Protein 4S1P (pdb70)

Structure (mmCIF, N/CA/C/O backbone):
data_4S1P
#
_entry.id   4S1P
#
_cell.length_a   40.591
_cell.length_b   67.023
_cell.length_c   71.544
_cell.angle_alpha   90.000
_cell.angle_beta   90.000
_cell.angle_gamma   90.000
#
_symmetry.space_group_name_H-M   'P 21 21 21'
#
loop_
_entity.id
_entity.type
_entity.pdbx_description
1 polymer 'Uncharacterized protein'
2 non-polymer 'UNKNOWN LIGAND'
3 water water
#
loop_
_atom_site.group_PDB
_atom_site.id
_atom_site.type_symbol
_atom_site.label_atom_id
_atom_site.label_alt_id
_atom_site.label_comp_id
_atom_site.label_asym_id
_atom_site.label_entity_id
_atom_site.label_seq_id
_atom_site.pdbx_PDB_ins_code
_atom_site.Cartn_x
_atom_site.Cartn_y
_atom_site.Cartn_z
_atom_site.occupancy
_atom_site.B_iso_or_equiv
_atom_site.auth_seq_id
_atom_site.auth_comp_id
_atom_site.auth_asym_id
_atom_site.auth_atom_id
_atom_site.pdbx_PDB_model_num
ATOM 1 N N . ASN A 1 2 ? 31.207 78.548 11.502 1.00 45.72 -1 ASN A N 1
ATOM 2 C CA . ASN A 1 2 ? 29.801 79.042 11.368 1.00 34.56 -1 ASN A CA 1
ATOM 3 C C . ASN A 1 2 ? 28.804 77.965 11.836 1.00 29.49 -1 ASN A C 1
ATOM 4 O O . ASN A 1 2 ? 29.018 76.776 11.608 1.00 36.70 -1 ASN A O 1
ATOM 9 N N . ALA A 1 3 ? 27.698 78.383 12.439 1.00 32.10 0 ALA A N 1
ATOM 10 C CA . ALA A 1 3 ? 26.650 77.419 12.794 1.00 31.62 0 ALA A CA 1
ATOM 11 C C . ALA A 1 3 ? 26.007 76.865 11.508 1.00 24.71 0 ALA A C 1
ATOM 12 O O . ALA A 1 3 ? 26.002 77.527 10.468 1.00 25.51 0 ALA A O 1
ATOM 22 N N . ARG A 1 5 ? 23.258 75.829 8.948 1.00 14.32 2 ARG A N 1
ATOM 23 C CA . ARG A 1 5 ? 21.973 76.417 8.562 1.00 14.41 2 ARG A CA 1
ATOM 24 C C . ARG A 1 5 ? 21.296 75.492 7.563 1.00 12.87 2 ARG A C 1
ATOM 25 O O . ARG A 1 5 ? 21.872 75.126 6.537 1.00 13.97 2 ARG A O 1
ATOM 33 N N . ILE A 1 6 ? 20.038 75.203 7.855 1.00 13.94 3 ILE A N 1
ATOM 34 C CA . ILE A 1 6 ? 19.244 74.221 7.087 1.00 11.43 3 ILE A CA 1
ATOM 35 C C . ILE A 1 6 ? 17.934 74.885 6.663 1.00 12.44 3 ILE A C 1
ATOM 36 O O . ILE A 1 6 ? 17.221 75.449 7.493 1.00 12.69 3 ILE A O 1
ATOM 41 N N . LEU A 1 7 ? 17.625 74.838 5.368 1.00 11.55 4 LEU A N 1
ATOM 42 C CA . LEU A 1 7 ? 16.337 75.294 4.828 1.00 11.88 4 LEU A CA 1
ATOM 43 C C . LEU A 1 7 ? 15.514 74.067 4.490 1.00 11.02 4 LEU A C 1
ATOM 44 O O . LEU A 1 7 ? 15.995 73.200 3.774 1.00 12.25 4 LEU A O 1
ATOM 57 N N . LEU A 1 9 ? 11.936 72.558 2.937 1.00 10.48 6 LEU A N 1
ATOM 58 C CA . LEU A 1 9 ? 10.793 72.807 2.103 1.00 11.27 6 LEU A CA 1
ATOM 59 C C . LEU A 1 9 ? 9.850 71.614 2.230 1.00 12.11 6 LEU A C 1
ATOM 60 O O . LEU A 1 9 ? 10.267 70.467 2.006 1.00 12.58 6 LEU A O 1
ATOM 65 N N . GLY A 1 10 ? 8.594 71.845 2.587 1.00 11.41 7 GLY A N 1
ATOM 66 C CA . GLY A 1 10 ? 7.685 70.713 2.808 1.00 12.09 7 GLY A CA 1
ATOM 67 C C . GLY A 1 10 ? 6.285 71.093 3.208 1.00 12.74 7 GLY A C 1
ATOM 68 O O . GLY A 1 10 ? 5.823 72.207 2.923 1.00 12.75 7 GLY A O 1
ATOM 69 N N . ASN A 1 11 ? 5.627 70.162 3.877 1.00 12.28 8 ASN A N 1
ATOM 70 C CA . ASN A 1 11 ? 4.268 70.371 4.345 1.00 14.14 8 ASN A CA 1
ATOM 71 C C . ASN A 1 11 ? 4.127 69.776 5.732 1.00 14.07 8 ASN A C 1
ATOM 72 O O . ASN A 1 11 ? 5.113 69.784 6.487 1.00 13.63 8 ASN A O 1
ATOM 77 N N . SER A 1 12 ? 2.931 69.344 6.154 1.00 13.57 9 SER A N 1
ATOM 78 C CA . SER A 1 12 ? 2.808 68.869 7.528 1.00 15.46 9 SER A CA 1
ATOM 79 C C . SER A 1 12 ? 3.672 67.640 7.839 1.00 15.46 9 SER A C 1
ATOM 80 O O . SER A 1 12 ? 3.979 67.403 9.005 1.00 17.20 9 SER A O 1
ATOM 83 N N . LEU A 1 13 ? 4.136 66.872 6.835 1.00 13.51 10 LEU A N 1
ATOM 84 C CA . LEU A 1 13 ? 5.054 65.770 7.179 1.00 14.07 10 LEU A CA 1
ATOM 85 C C . LEU A 1 13 ? 6.386 66.291 7.717 1.00 13.58 10 LEU A C 1
ATOM 86 O O . LEU A 1 13 ? 7.102 65.589 8.466 1.00 15.18 10 LEU A O 1
ATOM 91 N N . THR A 1 14 ? 6.716 67.523 7.351 1.00 12.77 11 THR A N 1
ATOM 92 C CA . THR A 1 14 ? 7.883 68.198 7.906 1.00 12.83 11 THR A CA 1
ATOM 93 C C . THR A 1 14 ? 7.557 68.902 9.219 1.00 13.55 11 THR A C 1
ATOM 94 O O . THR A 1 14 ? 8.315 68.777 10.167 1.00 15.39 11 THR A O 1
ATOM 98 N N . THR A 1 15 ? 6.445 69.633 9.289 1.00 13.27 12 THR A N 1
ATOM 99 C CA . THR A 1 15 ? 6.211 70.511 10.429 1.00 14.00 12 THR A CA 1
ATOM 100 C C . THR A 1 15 ? 5.569 69.801 11.606 1.00 14.79 12 THR A C 1
ATOM 101 O O . THR A 1 15 ? 5.700 70.301 12.738 1.00 17.20 12 THR A O 1
ATOM 105 N N . ALA A 1 16 ? 4.922 68.661 11.372 1.00 15.39 13 ALA A N 1
ATOM 106 C CA . ALA A 1 16 ? 4.203 67.990 12.472 1.00 17.27 13 ALA A CA 1
ATOM 107 C C . ALA A 1 16 ? 5.124 67.678 13.652 1.00 15.59 13 ALA A C 1
ATOM 108 O O . ALA A 1 16 ? 6.314 67.340 13.493 1.00 15.69 13 ALA A O 1
ATOM 110 N N . ASN A 1 17 ? 4.529 67.767 14.851 1.00 16.25 14 ASN A N 1
ATOM 111 C CA . ASN A 1 17 ? 5.205 67.341 16.073 1.00 17.86 14 ASN A CA 1
ATOM 112 C C . ASN A 1 17 ? 6.517 68.044 16.356 1.00 16.97 14 ASN A C 1
ATOM 113 O O . ASN A 1 17 ? 7.432 67.451 16.938 1.00 19.10 14 ASN A O 1
ATOM 118 N N . HIS A 1 18 ? 6.595 69.315 15.943 1.00 16.76 15 HIS A N 1
ATOM 119 C CA . HIS A 1 18 ? 7.777 70.122 16.130 1.00 18.55 15 HIS A CA 1
ATOM 120 C C . HIS A 1 18 ? 9.044 69.459 15.614 1.00 16.21 15 HIS A C 1
ATOM 121 O O . HIS A 1 18 ? 10.140 69.651 16.132 1.00 16.70 15 HIS A O 1
ATOM 136 N N . PRO A 1 20 ? 10.970 70.096 12.962 1.00 13.29 17 PRO A N 1
ATOM 137 C CA . PRO A 1 20 ? 12.097 70.972 12.621 1.00 13.42 17 PRO A CA 1
ATOM 138 C C . PRO A 1 20 ? 12.873 71.415 13.864 1.00 14.16 17 PRO A C 1
ATOM 139 O O . PRO A 1 20 ? 14.091 71.513 13.809 1.00 14.17 17 PRO A O 1
ATOM 143 N N . ASP A 1 21 ? 12.152 71.698 14.953 1.00 15.67 18 ASP A N 1
ATOM 144 C CA . ASP A 1 21 ? 12.783 72.071 16.227 1.00 16.59 18 ASP A CA 1
ATOM 145 C C . ASP A 1 21 ? 13.654 70.909 16.760 1.00 13.87 18 ASP A C 1
ATOM 146 O O . ASP A 1 21 ? 14.751 71.119 17.282 1.00 15.41 18 ASP A O 1
ATOM 159 N N . LEU A 1 23 ? 15.056 68.558 14.895 1.00 15.12 20 LEU A N 1
ATOM 160 C CA . LEU A 1 23 ? 16.226 68.463 14.055 1.00 15.20 20 LEU A CA 1
ATOM 161 C C . LEU A 1 23 ? 17.255 69.561 14.400 1.00 14.31 20 LEU A C 1
ATOM 162 O O . LEU A 1 23 ? 18.467 69.291 14.442 1.00 17.52 20 LEU A O 1
ATOM 167 N N . ALA A 1 24 ? 16.772 70.770 14.644 1.00 14.52 21 ALA A N 1
ATOM 168 C CA . ALA A 1 24 ? 17.619 71.886 15.005 1.00 15.32 21 ALA A CA 1
ATOM 169 C C . ALA A 1 24 ? 18.416 71.578 16.279 1.00 15.55 21 ALA A C 1
ATOM 170 O O . ALA A 1 24 ? 19.612 71.879 16.385 1.00 16.58 21 ALA A O 1
ATOM 172 N N . GLU A 1 25 ? 17.734 70.992 17.264 1.00 15.50 22 GLU A N 1
ATOM 173 C CA . GLU A 1 25 ? 18.427 70.717 18.526 1.00 17.01 22 GLU A CA 1
ATOM 174 C C . GLU A 1 25 ? 19.394 69.541 18.375 1.00 16.61 22 GLU A C 1
ATOM 175 O O . GLU A 1 25 ? 20.486 69.553 18.959 1.00 21.34 22 GLU A O 1
ATOM 181 N N . LEU A 1 26 ? 19.038 68.528 17.577 1.00 17.85 23 LEU A N 1
ATOM 182 C CA . LEU A 1 26 ? 19.929 67.408 17.298 1.00 17.20 23 LEU A CA 1
ATOM 183 C C . LEU A 1 26 ? 21.241 67.833 16.636 1.00 20.16 23 LEU A C 1
ATOM 184 O O . LEU A 1 26 ? 22.297 67.280 16.934 1.00 23.72 23 LEU A O 1
ATOM 189 N N . LEU A 1 27 ? 21.152 68.807 15.729 1.00 18.92 24 LEU A N 1
ATOM 190 C CA . LEU A 1 27 ? 22.297 69.204 14.933 1.00 18.79 24 LEU A CA 1
ATOM 191 C C . LEU A 1 27 ? 22.952 70.520 15.414 1.00 18.93 24 LEU A C 1
ATOM 192 O O . LEU A 1 27 ? 23.914 70.988 14.796 1.00 23.15 24 LEU A O 1
ATOM 197 N N . THR A 1 28 ? 22.426 71.117 16.472 1.00 18.43 25 THR A N 1
ATOM 198 C CA . THR A 1 28 ? 22.771 72.483 16.886 1.00 18.31 25 THR A CA 1
ATOM 199 C C . THR A 1 28 ? 22.778 73.423 15.681 1.00 18.03 25 THR A C 1
ATOM 200 O O . THR A 1 28 ? 23.719 74.137 15.422 1.00 23.05 25 THR A O 1
ATOM 204 N N . ALA A 1 29 ? 21.688 73.354 14.937 1.00 16.41 26 ALA A N 1
ATOM 205 C CA . ALA A 1 29 ? 21.526 74.081 13.697 1.00 15.81 26 ALA A CA 1
ATOM 206 C C . ALA A 1 29 ? 20.420 75.114 13.726 1.00 16.39 26 ALA A C 1
ATOM 207 O O . ALA A 1 29 ? 19.469 75.023 14.529 1.00 20.19 26 ALA A O 1
ATOM 209 N N . GLU A 1 30 ? 20.574 76.141 12.866 1.00 17.38 27 GLU A N 1
ATOM 210 C CA A GLU A 1 30 ? 19.498 77.073 12.576 0.60 17.59 27 GLU A CA 1
ATOM 211 C CA B GLU A 1 30 ? 19.484 77.064 12.580 0.40 17.47 27 GLU A CA 1
ATOM 212 C C . GLU A 1 30 ? 18.657 76.437 11.471 1.00 15.39 27 GLU A C 1
ATOM 213 O O . GLU A 1 30 ? 19.189 76.090 10.407 1.00 17.46 27 GLU A O 1
ATOM 224 N N . VAL A 1 31 ? 17.368 76.263 11.722 1.00 14.72 28 VAL A N 1
ATOM 225 C CA . VAL A 1 31 ? 16.450 75.623 10.767 1.00 13.77 28 VAL A CA 1
ATOM 226 C C . VAL A 1 31 ? 15.353 76.605 10.377 1.00 15.21 28 VAL A C 1
ATOM 227 O O . VAL A 1 31 ? 14.654 77.154 11.224 1.00 19.76 28 VAL A O 1
ATOM 231 N N . ARG A 1 32 ? 15.254 76.852 9.075 1.00 12.67 29 ARG A N 1
ATOM 232 C CA . ARG A 1 32 ? 14.226 77.678 8.478 1.00 12.43 29 ARG A CA 1
ATOM 233 C C . ARG A 1 32 ? 13.292 76.765 7.699 1.00 11.94 29 ARG A C 1
ATOM 234 O O . ARG A 1 32 ? 13.767 75.884 6.973 1.00 14.06 29 ARG A O 1
ATOM 242 N N . VAL A 1 33 ? 11.986 76.953 7.865 1.00 11.82 30 VAL A N 1
ATOM 243 C CA . VAL A 1 33 ? 10.983 76.081 7.211 1.00 12.56 30 VAL A CA 1
ATOM 244 C C . VAL A 1 33 ? 10.059 76.888 6.307 1.00 12.29 30 VAL A C 1
ATOM 245 O O . VAL A 1 33 ? 9.521 77.917 6.738 1.00 13.07 30 VAL A O 1
ATOM 249 N N . HIS A 1 34 ? 9.947 76.459 5.050 1.00 12.16 31 HIS A N 1
ATOM 250 C CA . HIS A 1 34 ? 8.982 76.976 4.103 1.00 11.12 31 HIS A CA 1
ATOM 251 C C . HIS A 1 34 ? 8.001 75.856 3.849 1.00 12.68 31 HIS A C 1
ATOM 252 O O . HIS A 1 34 ? 8.291 74.929 3.065 1.00 12.21 31 HIS A O 1
ATOM 259 N N . ALA A 1 35 ? 6.862 75.910 4.545 1.00 12.57 32 ALA A N 1
ATOM 260 C CA . ALA A 1 35 ? 5.902 74.827 4.487 1.00 12.95 32 ALA A CA 1
ATOM 261 C C . ALA A 1 35 ? 4.501 75.391 4.561 1.00 14.78 32 ALA A C 1
ATOM 262 O O . ALA A 1 35 ? 4.276 76.511 5.035 1.00 18.76 32 ALA A O 1
ATOM 264 N N . ARG A 1 36 ? 3.567 74.613 4.047 1.00 15.03 33 ARG A N 1
ATOM 265 C CA . ARG A 1 36 ? 2.152 74.884 4.228 1.00 17.51 33 ARG A CA 1
ATOM 266 C C . ARG A 1 36 ? 1.447 73.557 4.123 1.00 16.80 33 ARG A C 1
ATOM 267 O O . ARG A 1 36 ? 1.857 72.692 3.358 1.00 16.21 33 ARG A O 1
ATOM 275 N N . GLY A 1 37 ? 0.348 73.407 4.837 1.00 20.77 34 GLY A N 1
ATOM 276 C CA . GLY A 1 37 ? -0.452 72.194 4.670 1.00 19.80 34 GLY A CA 1
ATOM 277 C C . GLY A 1 37 ? -0.873 72.040 3.222 1.00 19.16 34 GLY A C 1
ATOM 278 O O . GLY A 1 37 ? -1.345 72.976 2.599 1.00 23.72 34 GLY A O 1
ATOM 279 N N . GLY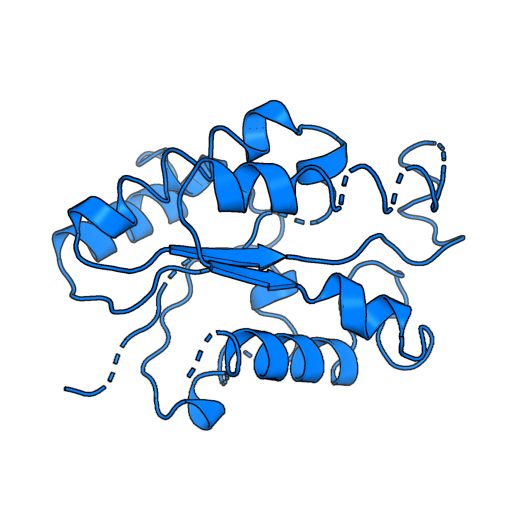 A 1 38 ? -0.642 70.842 2.698 1.00 17.49 35 GLY A N 1
ATOM 280 C CA . GLY A 1 38 ? -1.030 70.483 1.337 1.00 19.92 35 GLY A CA 1
ATOM 281 C C . GLY A 1 38 ? -0.050 70.912 0.271 1.00 19.99 35 GLY A C 1
ATOM 282 O O . GLY A 1 38 ? -0.266 70.626 -0.898 1.00 23.04 35 GLY A O 1
ATOM 283 N N . ALA A 1 39 ? 1.051 71.548 0.650 1.00 17.92 36 ALA A N 1
ATOM 284 C CA . ALA A 1 39 ? 1.991 72.045 -0.359 1.00 17.49 36 ALA A CA 1
ATOM 285 C C . ALA A 1 39 ? 2.700 70.939 -1.130 1.00 17.02 36 ALA A C 1
ATOM 286 O O . ALA A 1 39 ? 3.011 69.876 -0.589 1.00 16.34 36 ALA A O 1
ATOM 288 N N . ARG A 1 40 ? 2.965 71.227 -2.396 1.00 18.17 37 ARG A N 1
ATOM 289 C CA . ARG A 1 40 ? 3.775 70.386 -3.281 1.00 16.38 37 ARG A CA 1
ATOM 290 C C . ARG A 1 40 ? 5.095 71.097 -3.565 1.00 14.17 37 ARG A C 1
ATOM 291 O O . ARG A 1 40 ? 5.168 72.344 -3.551 1.00 14.63 37 ARG A O 1
ATOM 299 N N . LEU A 1 41 ? 6.137 70.314 -3.826 1.00 13.47 38 LEU A N 1
ATOM 300 C CA . LEU A 1 41 ? 7.479 70.900 -4.025 1.00 13.82 38 LEU A CA 1
ATOM 301 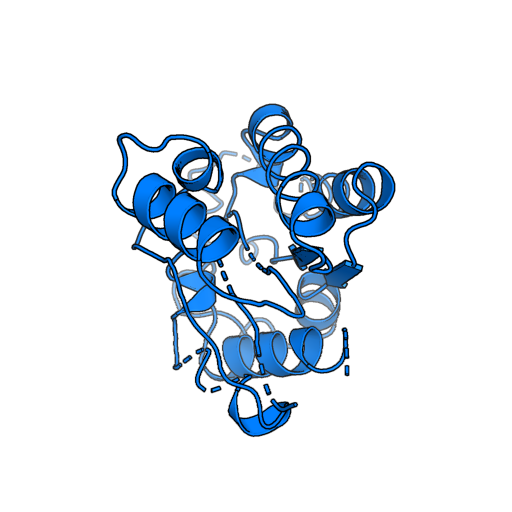C C . LEU A 1 41 ? 7.523 71.892 -5.173 1.00 13.51 38 LEU A C 1
ATOM 302 O O . LEU A 1 41 ? 8.285 72.857 -5.101 1.00 14.53 38 LEU A O 1
ATOM 307 N N . ALA A 1 42 ? 6.710 71.664 -6.223 1.00 13.54 39 ALA A N 1
ATOM 308 C CA . ALA A 1 42 ? 6.742 72.529 -7.392 1.00 14.35 39 ALA A CA 1
ATOM 309 C C . ALA A 1 42 ? 6.457 74.001 -7.029 1.00 13.61 39 ALA A C 1
ATOM 310 O O . ALA A 1 42 ? 6.851 74.904 -7.744 1.00 15.88 39 ALA A O 1
ATOM 312 N N . GLU A 1 43 ? 5.723 74.248 -5.928 1.00 14.71 40 GLU A N 1
ATOM 313 C CA . GLU A 1 43 ? 5.435 75.633 -5.531 1.00 16.02 40 GLU A CA 1
ATOM 314 C C . GLU A 1 43 ? 6.713 76.427 -5.350 1.00 14.52 40 GLU A C 1
ATOM 315 O O . GLU A 1 43 ? 6.779 77.614 -5.633 1.00 15.23 40 GLU A O 1
ATOM 321 N N . HIS A 1 44 ? 7.749 75.764 -4.857 1.00 13.27 41 HIS A N 1
ATOM 322 C CA . HIS A 1 44 ? 8.996 76.453 -4.578 1.00 13.15 41 HIS A CA 1
ATOM 323 C C . HIS A 1 44 ? 9.763 76.934 -5.812 1.00 13.85 41 HIS A C 1
ATOM 324 O O . HIS A 1 44 ? 10.689 77.728 -5.671 1.00 15.90 41 HIS A O 1
ATOM 331 N N . LEU A 1 45 ? 9.365 76.428 -6.976 1.00 13.61 42 LEU A N 1
ATOM 332 C CA . LEU A 1 45 ? 9.960 76.809 -8.240 1.00 16.20 42 LEU A CA 1
ATOM 333 C C . LEU A 1 45 ? 9.197 77.947 -8.899 1.00 16.53 42 LEU A C 1
ATOM 334 O O . LEU A 1 45 ? 9.597 78.432 -9.952 1.00 19.1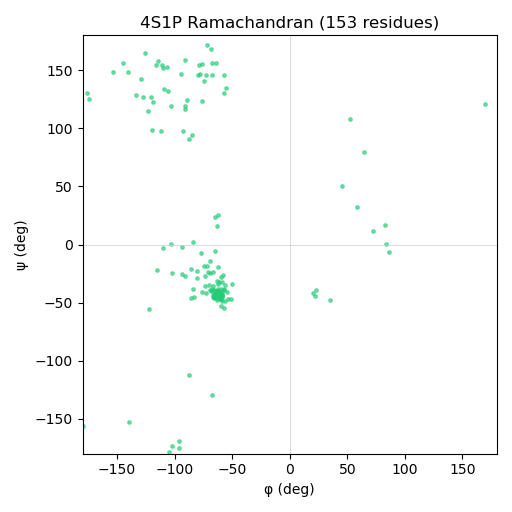6 42 LEU A O 1
ATOM 339 N N . ASN A 1 46 ? 8.109 78.369 -8.264 1.00 15.55 43 ASN A N 1
ATOM 340 C CA . ASN A 1 46 ? 7.201 79.345 -8.849 1.00 16.66 43 ASN A CA 1
ATOM 341 C C . ASN A 1 46 ? 7.129 80.585 -7.958 1.00 14.86 43 ASN A C 1
ATOM 342 O O . ASN A 1 46 ? 6.457 80.550 -6.922 1.00 15.50 43 ASN A O 1
ATOM 347 N N . PRO A 1 47 ? 7.883 81.644 -8.312 1.00 16.41 44 PRO A N 1
ATOM 348 C CA . PRO A 1 47 ? 7.940 82.817 -7.426 1.00 16.61 44 PRO A CA 1
ATOM 349 C C . PRO A 1 47 ? 6.635 83.563 -7.244 1.00 16.71 44 PRO A C 1
ATOM 350 O O . PRO A 1 47 ? 6.589 84.509 -6.457 1.00 17.33 44 PRO A O 1
ATOM 354 N N . LYS A 1 48 ? 5.605 83.166 -7.987 1.00 15.83 45 LYS A N 1
ATOM 355 C CA . LYS A 1 48 ? 4.246 83.735 -7.790 1.00 17.45 45 LYS A CA 1
ATOM 356 C C . LYS A 1 48 ? 3.584 83.175 -6.522 1.00 15.12 45 LYS A C 1
ATOM 357 O O . LYS A 1 48 ? 2.598 83.731 -6.024 1.00 16.78 45 LYS A O 1
ATOM 363 N N . THR A 1 49 ? 4.077 82.042 -6.011 1.00 14.13 46 THR A N 1
ATOM 364 C CA . THR A 1 49 ? 3.546 81.490 -4.789 1.00 13.19 46 THR A CA 1
ATOM 365 C C . THR A 1 49 ? 4.344 82.034 -3.618 1.00 11.62 46 THR A C 1
ATOM 366 O O . THR A 1 49 ? 5.484 82.486 -3.789 1.00 13.17 46 THR A O 1
ATOM 370 N N . ARG A 1 50 ? 3.749 81.994 -2.433 1.00 12.76 47 ARG A N 1
ATOM 371 C CA . ARG A 1 50 ? 4.435 82.455 -1.235 1.00 13.36 47 ARG A CA 1
ATOM 372 C C . ARG A 1 50 ? 5.703 81.588 -0.993 1.00 12.63 47 ARG A C 1
ATOM 373 O O . ARG A 1 50 ? 6.794 82.141 -0.773 1.00 14.12 47 ARG A O 1
ATOM 381 N N . ASN A 1 51 ? 5.573 80.269 -1.106 1.00 13.53 48 ASN A N 1
ATOM 382 C CA . ASN A 1 51 ? 6.734 79.405 -0.921 1.00 14.73 48 ASN A CA 1
ATOM 383 C C . ASN A 1 51 ? 7.802 79.695 -1.960 1.00 13.60 48 ASN A C 1
ATOM 384 O O . ASN A 1 51 ? 9.005 79.678 -1.624 1.00 13.39 48 ASN A O 1
ATOM 389 N N . GLY A 1 52 ? 7.416 79.866 -3.224 1.00 12.13 49 GLY A N 1
ATOM 390 C CA . GLY A 1 52 ? 8.381 80.150 -4.241 1.00 13.40 49 GLY A CA 1
ATOM 391 C C . GLY A 1 52 ? 9.118 81.444 -4.000 1.00 12.96 49 GLY A C 1
ATOM 392 O O . GLY A 1 52 ? 10.318 81.523 -4.215 1.00 13.28 49 GLY A O 1
ATOM 393 N N . ALA A 1 53 ? 8.399 82.490 -3.590 1.00 11.92 50 ALA A N 1
ATOM 394 C CA . ALA A 1 53 ? 9.038 83.746 -3.310 1.00 11.97 50 ALA A CA 1
ATOM 395 C C . ALA A 1 53 ? 9.977 83.610 -2.113 1.00 11.18 50 ALA A C 1
ATOM 396 O O . ALA A 1 53 ? 11.076 84.197 -2.099 1.00 12.74 50 ALA A O 1
ATOM 398 N N . LEU A 1 54 ? 9.515 82.949 -1.052 1.00 11.88 51 LEU A N 1
ATOM 399 C CA . LEU A 1 54 ? 10.344 82.732 0.122 1.00 11.91 51 LEU A CA 1
ATOM 400 C C . LEU A 1 54 ? 11.607 81.968 -0.230 1.00 12.02 51 LEU A C 1
ATOM 401 O O . LEU A 1 54 ? 12.701 82.329 0.207 1.00 12.70 51 LEU A O 1
ATOM 406 N N . THR A 1 55 ? 11.463 80.876 -0.955 1.00 11.51 52 THR A N 1
ATOM 407 C CA . THR A 1 55 ? 12.617 80.053 -1.305 1.00 11.94 52 THR A CA 1
ATOM 408 C C . THR A 1 55 ? 13.566 80.786 -2.245 1.00 13.39 52 THR A C 1
ATOM 409 O O . THR A 1 55 ? 14.786 80.753 -2.024 1.00 12.86 52 THR A O 1
ATOM 413 N N . GLN A 1 56 ? 13.048 81.483 -3.258 1.00 13.16 53 GLN A N 1
ATOM 414 C CA . GLN A 1 56 ? 13.913 82.288 -4.112 1.00 13.84 53 GLN A CA 1
ATOM 415 C C . GLN A 1 56 ? 14.702 83.301 -3.266 1.00 13.44 53 GLN A C 1
ATOM 416 O O . GLN A 1 56 ? 15.919 83.437 -3.438 1.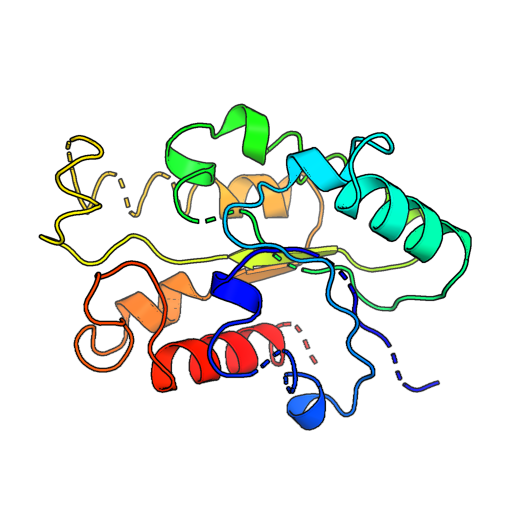00 15.04 53 GLN A O 1
ATOM 422 N N . ALA A 1 57 ? 14.023 84.035 -2.382 1.00 12.43 54 ALA A N 1
ATOM 423 C CA . ALA A 1 57 ? 14.712 85.042 -1.554 1.00 13.29 54 ALA A CA 1
ATOM 424 C C . ALA A 1 57 ? 15.745 84.380 -0.645 1.00 13.39 54 ALA A C 1
ATOM 425 O O . ALA A 1 57 ? 16.858 84.928 -0.480 1.00 14.26 54 ALA A O 1
ATOM 427 N N . ALA A 1 58 ? 15.421 83.178 -0.098 1.00 13.39 55 ALA A N 1
ATOM 428 C CA . ALA A 1 58 ? 16.341 82.608 0.866 1.00 12.42 55 ALA A CA 1
ATOM 429 C C . ALA A 1 58 ? 17.609 82.214 0.154 1.00 12.59 55 ALA A C 1
ATOM 430 O O . ALA A 1 58 ? 18.709 82.336 0.713 1.00 14.13 55 ALA A O 1
ATOM 432 N N . LEU A 1 59 ? 17.486 81.664 -1.061 1.00 13.71 56 LEU A N 1
ATOM 433 C CA . LEU A 1 59 ? 18.679 81.219 -1.788 1.00 14.66 56 LEU A CA 1
ATOM 434 C C . LEU A 1 59 ? 19.478 82.390 -2.329 1.00 14.97 56 LEU A C 1
ATOM 435 O O . LEU A 1 59 ? 20.704 82.256 -2.515 1.00 17.06 56 LEU A O 1
ATOM 440 N N . ALA A 1 60 ? 18.820 83.518 -2.590 1.00 15.67 57 ALA A N 1
ATOM 441 C CA . ALA A 1 60 ? 19.502 84.719 -3.041 1.00 17.21 57 ALA A CA 1
ATOM 442 C C . ALA A 1 60 ? 20.159 85.521 -1.924 1.00 17.18 57 ALA A C 1
ATOM 443 O O . ALA A 1 60 ? 21.168 86.192 -2.164 1.00 20.65 57 ALA A O 1
ATOM 445 N N . ASN A 1 61 ? 19.608 85.449 -0.707 1.00 14.88 58 ASN A N 1
ATOM 446 C CA . ASN A 1 61 ? 19.938 86.380 0.337 1.00 15.62 58 ASN A CA 1
ATOM 447 C C . ASN A 1 61 ? 20.650 85.811 1.561 1.00 16.13 58 ASN A C 1
ATOM 448 O O . ASN A 1 61 ? 21.261 86.545 2.329 1.00 16.79 58 ASN A O 1
ATOM 453 N N . GLU A 1 62 ? 20.512 84.517 1.770 1.00 15.26 59 GLU A N 1
ATOM 454 C CA . GLU A 1 62 ? 21.044 83.872 2.965 1.00 14.64 59 GLU A CA 1
ATOM 455 C C . GLU A 1 62 ? 21.946 82.704 2.575 1.00 13.34 59 GLU A C 1
ATOM 456 O O . GLU A 1 62 ? 21.962 82.254 1.422 1.00 15.43 59 GLU A O 1
ATOM 462 N N . ALA A 1 63 ? 22.726 82.245 3.539 1.00 14.43 60 ALA A N 1
ATOM 463 C CA . ALA A 1 63 ? 23.668 81.159 3.332 1.00 15.15 60 ALA A CA 1
ATOM 464 C C . ALA A 1 63 ? 23.156 79.898 3.974 1.00 13.15 60 ALA A C 1
ATOM 465 O O . ALA A 1 63 ? 22.761 79.914 5.132 1.00 15.81 60 ALA A O 1
ATOM 467 N N . TRP A 1 64 ? 23.201 78.801 3.228 1.00 13.01 61 TRP A N 1
ATOM 468 C CA . TRP A 1 64 ? 22.685 77.502 3.697 1.00 12.44 61 TRP A CA 1
ATOM 469 C C . TRP A 1 64 ? 23.696 76.401 3.523 1.00 12.79 61 TRP A C 1
ATOM 470 O O . TRP A 1 64 ? 24.330 76.286 2.448 1.00 14.26 61 TRP A O 1
ATOM 481 N N . ASP A 1 65 ? 23.728 75.491 4.508 1.00 13.34 62 ASP A N 1
ATOM 482 C CA . ASP A 1 65 ? 24.499 74.249 4.360 1.00 13.42 62 ASP A CA 1
ATOM 483 C C . ASP A 1 65 ? 23.743 73.166 3.626 1.00 12.94 62 ASP A C 1
ATOM 484 O O . ASP A 1 65 ? 24.310 72.400 2.859 1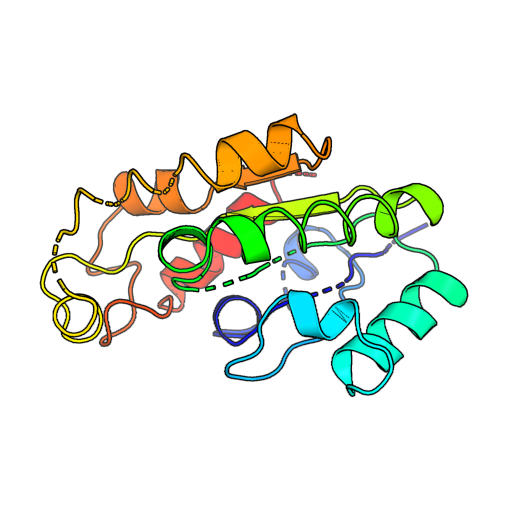.00 13.75 62 ASP A O 1
ATOM 489 N N . PHE A 1 66 ? 22.447 73.082 3.904 1.00 12.37 63 PHE A N 1
ATOM 490 C CA . PHE A 1 66 ? 21.593 72.070 3.335 1.00 12.66 63 PHE A CA 1
ATOM 491 C C . PHE A 1 66 ? 20.247 72.648 2.977 1.00 11.84 63 PHE A C 1
ATOM 492 O O . PHE A 1 66 ? 19.764 73.544 3.652 1.00 12.34 63 PHE A O 1
ATOM 500 N N . VAL A 1 67 ? 19.645 72.091 1.929 1.00 11.48 64 VAL A N 1
ATOM 501 C CA . VAL A 1 67 ? 18.262 72.369 1.570 1.00 11.06 64 VAL A CA 1
ATOM 502 C C . VAL A 1 67 ? 17.533 71.032 1.542 1.00 11.66 64 VAL A C 1
ATOM 503 O O . VAL A 1 67 ? 17.891 70.146 0.764 1.00 13.09 64 VAL A O 1
ATOM 507 N N . VAL A 1 68 ? 16.564 70.870 2.458 1.00 10.94 65 VAL A N 1
ATOM 508 C CA . VAL A 1 68 ? 15.820 69.595 2.582 1.00 11.21 65 VAL A CA 1
ATOM 509 C C . VAL A 1 68 ? 14.514 69.724 1.800 1.00 10.62 65 VAL A C 1
ATOM 510 O O . VAL A 1 68 ? 13.797 70.709 1.959 1.00 11.98 65 VAL A O 1
ATOM 522 N N . GLN A 1 70 ? 10.879 67.969 0.770 1.00 10.87 67 GLN A N 1
ATOM 523 C CA . GLN A 1 70 ? 9.850 66.970 1.067 1.00 11.57 67 GLN A CA 1
ATOM 524 C C . GLN A 1 70 ? 8.617 67.208 0.203 1.00 12.06 67 GLN A C 1
ATOM 525 O O . GLN A 1 70 ? 8.011 68.262 0.278 1.00 13.09 67 GLN A O 1
ATOM 531 N N . GLU A 1 71 ? 8.260 66.186 -0.588 1.00 12.23 68 GLU A N 1
ATOM 532 C CA . GLU A 1 71 ? 7.127 66.254 -1.471 1.00 12.38 68 GLU A CA 1
ATOM 533 C C . GLU A 1 71 ? 5.842 65.831 -0.763 1.00 13.34 68 GLU A C 1
ATOM 534 O O . GLU A 1 71 ? 5.853 65.063 0.199 1.00 12.96 68 GLU A O 1
ATOM 548 N N . SER A 1 73 ? 2.781 63.823 0.183 1.00 13.66 70 SER A N 1
ATOM 549 C CA . SER A 1 73 ? 3.051 62.471 0.659 1.00 15.98 70 SER A CA 1
ATOM 550 C C . SER A 1 73 ? 2.817 61.328 -0.311 1.00 14.83 70 SER A C 1
ATOM 551 O O . SER A 1 73 ? 3.433 60.287 -0.147 1.00 16.49 70 SER A O 1
ATOM 554 N N . HIS A 1 74 ? 1.953 61.503 -1.320 1.00 13.17 71 HIS A N 1
ATOM 555 C CA . HIS A 1 74 ? 1.831 60.474 -2.361 1.00 14.07 71 HIS A CA 1
ATOM 556 C C . HIS A 1 74 ? 2.376 60.904 -3.709 1.00 14.74 71 HIS A C 1
ATOM 557 O O . HIS A 1 74 ? 2.379 60.107 -4.678 1.00 15.72 71 HIS A O 1
ATOM 564 N N . GLY A 1 75 ? 2.823 62.159 -3.778 1.00 12.85 72 GLY A N 1
ATOM 565 C CA . GLY A 1 75 ? 3.309 62.695 -5.058 1.00 12.35 72 GLY A CA 1
ATOM 566 C C . GLY A 1 75 ? 4.333 61.883 -5.802 1.00 13.48 72 GLY A C 1
ATOM 567 O O . GLY A 1 75 ? 4.225 61.693 -7.016 1.00 14.33 72 GLY A O 1
ATOM 568 N N . PRO A 1 76 ? 5.370 61.398 -5.121 1.00 12.99 73 PRO A N 1
ATOM 569 C CA . PRO A 1 76 ? 6.353 60.613 -5.848 1.00 14.27 73 PRO A CA 1
ATOM 570 C C . PRO A 1 76 ? 5.783 59.371 -6.510 1.00 14.66 73 PRO A C 1
ATOM 571 O O . PRO A 1 76 ? 6.334 58.909 -7.517 1.00 16.75 73 PRO A O 1
ATOM 575 N N . ALA A 1 77 ? 4.710 58.833 -5.940 1.00 14.49 74 ALA A N 1
ATOM 576 C CA . ALA A 1 77 ? 4.005 57.690 -6.524 1.00 14.58 74 ALA A CA 1
ATOM 577 C C . ALA A 1 77 ? 3.005 58.065 -7.612 1.00 17.87 74 ALA A C 1
ATOM 578 O O . ALA A 1 77 ? 2.913 57.360 -8.638 1.00 19.95 74 ALA A O 1
ATOM 580 N N . THR A 1 78 ? 2.197 59.098 -7.364 1.00 15.16 75 THR A N 1
ATOM 581 C CA . THR A 1 78 ? 1.089 59.437 -8.266 1.00 16.50 75 THR A CA 1
ATOM 582 C C . THR A 1 78 ? 1.433 60.458 -9.396 1.00 17.49 75 THR A C 1
ATOM 583 O O . THR A 1 78 ? 0.785 60.456 -10.443 1.00 20.03 75 THR A O 1
ATOM 587 N N . SER A 1 79 ? 2.423 61.321 -9.141 1.00 16.07 76 SER A N 1
ATOM 588 C CA A SER A 1 79 ? 2.938 62.280 -10.106 0.70 16.95 76 SER A CA 1
ATOM 589 C CA B SER A 1 79 ? 2.937 62.278 -10.120 0.30 16.91 76 SER A CA 1
ATOM 590 C C . SER A 1 79 ? 4.463 62.200 -10.115 1.00 14.24 76 SER A C 1
ATOM 591 O O . SER A 1 79 ? 5.147 63.159 -9.745 1.00 15.21 76 SER A O 1
ATOM 596 N N . PRO A 1 80 ? 5.012 61.034 -10.508 1.00 15.29 77 PRO A N 1
ATOM 597 C CA . PRO A 1 80 ? 6.445 60.806 -10.412 1.00 14.57 77 PRO A CA 1
ATOM 598 C C . PRO A 1 80 ? 7.269 61.753 -11.252 1.00 14.34 77 PRO A C 1
ATOM 599 O O . PRO A 1 80 ? 8.373 62.110 -10.860 1.00 14.33 77 PRO A O 1
ATOM 603 N N . THR A 1 81 ? 6.734 62.153 -12.422 1.00 15.69 78 THR A N 1
ATOM 604 C CA . THR A 1 81 ? 7.502 63.044 -13.261 1.00 15.49 78 THR A CA 1
ATOM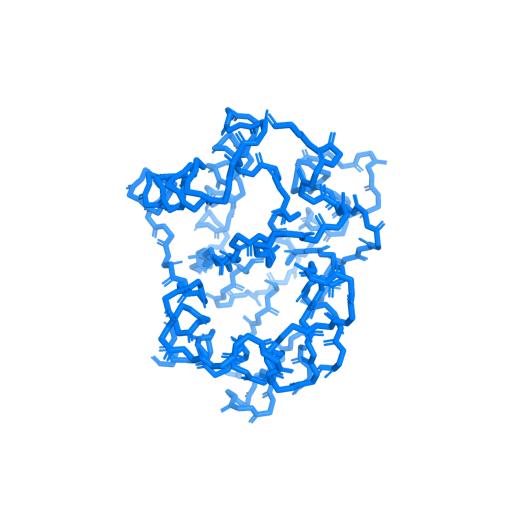 605 C C . THR A 1 81 ? 7.564 64.464 -12.697 1.00 14.11 78 THR A C 1
ATOM 606 O O . THR A 1 81 ? 8.630 65.082 -12.669 1.00 15.36 78 THR A O 1
ATOM 610 N N . ALA A 1 82 ? 6.435 64.940 -12.186 1.00 13.55 79 ALA A N 1
ATOM 611 C CA . ALA A 1 82 ? 6.417 66.217 -11.504 1.00 13.77 79 ALA A CA 1
ATOM 612 C C . ALA A 1 82 ? 7.363 66.232 -10.331 1.00 15.22 79 ALA A C 1
ATOM 613 O O . ALA A 1 82 ? 8.073 67.212 -10.105 1.00 14.08 79 ALA A O 1
ATOM 615 N N . TYR A 1 83 ? 7.359 65.143 -9.583 1.00 14.25 80 TYR A N 1
ATOM 616 C CA . TYR A 1 83 ? 8.289 65.028 -8.455 1.00 12.66 80 TYR A CA 1
ATOM 617 C C . TYR A 1 83 ? 9.735 65.128 -8.900 1.00 12.82 80 TYR A C 1
ATOM 618 O O . TYR A 1 83 ? 10.517 65.941 -8.376 1.00 13.73 80 TYR A O 1
ATOM 627 N N . ALA A 1 84 ? 10.086 64.300 -9.882 1.00 13.10 81 ALA A N 1
ATOM 628 C CA . ALA A 1 84 ? 11.444 64.238 -10.373 1.00 14.94 81 ALA A CA 1
ATOM 629 C C . ALA A 1 84 ? 11.914 65.605 -10.883 1.00 12.84 81 ALA A C 1
ATOM 630 O O . ALA A 1 84 ? 13.054 66.011 -10.617 1.00 15.37 81 ALA A O 1
ATOM 632 N N A ARG A 1 85 ? 11.061 66.309 -11.613 0.50 13.40 82 ARG A N 1
ATOM 633 N N B ARG A 1 85 ? 11.044 66.296 -11.615 0.50 13.38 82 ARG A N 1
ATOM 634 C CA A ARG A 1 85 ? 11.458 67.601 -12.128 0.50 15.86 82 ARG A CA 1
ATOM 635 C CA B ARG A 1 85 ? 11.341 67.621 -12.143 0.50 15.93 82 ARG A CA 1
ATOM 636 C C A ARG A 1 85 ? 11.603 68.639 -11.032 0.50 14.66 82 ARG A C 1
ATOM 637 C C B ARG A 1 85 ? 11.574 68.640 -11.048 0.50 14.69 82 ARG A C 1
ATOM 638 O O A ARG A 1 85 ? 12.501 69.482 -11.101 0.50 15.47 82 ARG A O 1
ATOM 639 O O B ARG A 1 85 ? 12.494 69.461 -11.130 0.50 15.59 82 ARG A O 1
ATOM 654 N N . SER A 1 86 ? 10.749 68.561 -10.010 1.00 13.54 83 SER A N 1
ATOM 655 C CA . SER A 1 86 ? 10.840 69.499 -8.917 1.00 13.58 83 SER A CA 1
ATOM 656 C C . SER A 1 86 ? 12.140 69.303 -8.159 1.00 13.40 83 SER A C 1
ATOM 657 O O . SER A 1 86 ? 12.843 70.261 -7.833 1.00 13.49 83 SER A O 1
ATOM 660 N N . VAL A 1 87 ? 12.452 68.055 -7.832 1.00 12.96 84 VAL A N 1
ATOM 661 C CA . VAL A 1 87 ? 13.719 67.782 -7.112 1.00 13.16 84 VAL A CA 1
ATOM 662 C C . VAL A 1 87 ? 14.920 68.160 -7.941 1.00 14.08 84 VAL A C 1
ATOM 663 O O . VAL A 1 87 ? 15.883 68.707 -7.415 1.00 15.15 84 VAL A O 1
ATOM 667 N N . ALA A 1 88 ? 14.864 67.876 -9.249 1.00 13.68 85 ALA A N 1
ATOM 668 C CA . ALA A 1 88 ? 15.991 68.213 -10.089 1.00 15.94 85 ALA A CA 1
ATOM 669 C C . ALA A 1 88 ? 16.267 69.715 -10.068 1.00 14.26 85 ALA A C 1
ATOM 670 O O . ALA A 1 88 ? 17.406 70.167 -9.903 1.00 16.26 85 ALA A O 1
ATOM 672 N N . SER A 1 89 ? 15.214 70.508 -10.221 1.00 13.68 86 SER A N 1
ATOM 673 C CA A SER A 1 89 ? 15.407 71.936 -10.322 0.60 15.06 86 SER A CA 1
ATOM 674 C CA B SER A 1 89 ? 15.384 71.957 -10.313 0.40 15.12 86 SER A CA 1
ATOM 675 C C . SER A 1 89 ? 15.768 72.560 -8.977 1.00 14.71 86 SER A C 1
ATOM 676 O O . SER A 1 89 ? 16.630 73.443 -8.911 1.00 14.62 86 SER A O 1
ATOM 681 N N . LEU A 1 90 ? 15.116 72.097 -7.905 1.00 13.25 87 LEU A N 1
ATOM 682 C CA . LEU A 1 90 ? 15.471 72.605 -6.587 1.00 14.08 87 LEU A CA 1
ATOM 683 C C . LEU A 1 90 ? 16.865 72.192 -6.168 1.00 12.91 87 LEU A C 1
ATOM 684 O O . LEU A 1 90 ? 17.591 72.971 -5.559 1.00 14.03 87 LEU A O 1
ATOM 689 N N . SER A 1 91 ? 17.260 70.983 -6.552 1.00 13.08 88 SER A N 1
ATOM 690 C CA . SER A 1 91 ? 18.624 70.535 -6.266 1.00 14.22 88 SER A CA 1
ATOM 691 C C . SER A 1 91 ? 19.661 71.396 -6.974 1.00 14.63 88 SER A C 1
ATOM 692 O O . SER A 1 91 ? 20.676 71.731 -6.393 1.00 15.65 88 SER A O 1
ATOM 695 N N . GLU A 1 92 ? 19.440 71.674 -8.257 1.00 15.37 89 GLU A N 1
ATOM 696 C CA A GLU A 1 92 ? 20.343 72.550 -9.005 0.60 17.42 89 GLU A CA 1
ATOM 697 C CA B GLU A 1 92 ? 20.316 72.553 -9.028 0.40 17.31 89 GLU A CA 1
ATOM 698 C C . GLU A 1 92 ? 20.403 73.944 -8.392 1.00 15.35 89 GLU A C 1
ATOM 699 O O . GLU A 1 92 ? 21.488 74.542 -8.272 1.00 17.80 89 GLU A O 1
ATOM 710 N N . ALA A 1 93 ? 19.247 74.470 -7.961 1.00 15.74 90 ALA A N 1
ATOM 711 C CA . ALA A 1 93 ? 19.237 75.789 -7.302 1.00 16.04 90 ALA A CA 1
ATOM 712 C C . ALA A 1 93 ? 20.020 75.762 -5.990 1.00 14.46 90 ALA A C 1
ATOM 713 O O . ALA A 1 93 ? 20.773 76.684 -5.679 1.00 16.33 90 ALA A O 1
ATOM 715 N N . ALA A 1 94 ? 19.855 74.690 -5.221 1.00 15.28 91 ALA A N 1
ATOM 716 C CA . ALA A 1 94 ? 20.571 74.567 -3.947 1.00 15.42 91 ALA A CA 1
ATOM 717 C C . ALA A 1 94 ? 22.089 74.508 -4.202 1.00 16.06 91 ALA A C 1
ATOM 718 O O . ALA A 1 94 ? 22.874 75.221 -3.572 1.00 16.00 91 ALA A O 1
ATOM 720 N N . LYS A 1 95 ? 22.492 73.673 -5.149 1.00 15.21 92 LYS A N 1
ATOM 721 C CA . LYS A 1 95 ? 23.917 73.526 -5.452 1.00 16.78 92 LYS A CA 1
ATOM 722 C C . LYS A 1 95 ? 24.508 74.834 -5.965 1.00 17.28 92 LYS A C 1
ATOM 723 O O . LYS A 1 95 ? 25.640 75.184 -5.600 1.00 19.01 92 LYS A O 1
ATOM 729 N N . ALA A 1 96 ? 23.758 75.554 -6.798 1.00 17.23 93 ALA A N 1
ATOM 730 C CA . ALA A 1 96 ? 24.217 76.828 -7.331 1.00 19.68 93 ALA A CA 1
ATOM 731 C C . ALA A 1 96 ? 24.423 77.848 -6.235 1.00 19.03 93 ALA A C 1
ATOM 732 O O . ALA A 1 96 ? 25.307 78.708 -6.344 1.00 23.74 93 ALA A O 1
ATOM 734 N N . ALA A 1 97 ? 23.623 77.737 -5.169 1.00 18.66 94 ALA A N 1
ATOM 735 C CA . ALA A 1 97 ? 23.797 78.561 -3.967 1.00 19.44 94 ALA A CA 1
ATOM 736 C C . ALA A 1 97 ? 24.834 78.045 -2.964 1.00 18.43 94 ALA A C 1
ATOM 737 O O . ALA A 1 97 ? 25.003 78.645 -1.914 1.00 22.06 94 ALA A O 1
ATOM 739 N N . GLY A 1 98 ? 25.510 76.939 -3.263 1.00 17.72 95 GLY A N 1
ATOM 740 C CA . GLY A 1 98 ? 26.513 76.373 -2.379 1.00 19.16 95 GLY A CA 1
ATOM 741 C C . GLY A 1 98 ? 25.993 75.505 -1.254 1.00 18.30 95 GLY A C 1
ATOM 742 O O . GLY A 1 98 ? 26.760 75.146 -0.353 1.00 21.03 95 GLY A O 1
ATOM 743 N N . ALA A 1 99 ? 24.744 75.057 -1.375 1.00 16.19 96 ALA A N 1
ATOM 744 C CA . ALA A 1 99 ? 24.123 74.207 -0.378 1.00 15.08 96 ALA A CA 1
ATOM 745 C C . ALA A 1 99 ? 24.037 72.776 -0.926 1.00 16.27 96 ALA A C 1
ATOM 746 O O . ALA A 1 99 ? 23.905 72.548 -2.124 1.00 19.26 96 ALA A O 1
ATOM 748 N N . GLN A 1 100 ? 24.029 71.814 -0.022 1.00 14.23 97 GLN A N 1
ATOM 749 C CA . GLN A 1 100 ? 23.827 70.423 -0.372 1.00 15.54 97 GLN A CA 1
ATOM 750 C C . GLN A 1 100 ? 22.325 70.053 -0.308 1.00 15.20 97 GLN A C 1
ATOM 751 O O . GLN A 1 100 ? 21.718 70.175 0.747 1.00 13.87 97 GLN A O 1
ATOM 757 N N . PRO A 1 101 ? 21.734 69.629 -1.427 1.00 13.50 98 PRO A N 1
ATOM 758 C CA . PRO A 1 101 ? 20.335 69.200 -1.379 1.00 12.73 98 PRO A CA 1
ATOM 759 C C . PRO A 1 101 ? 20.186 67.853 -0.677 1.00 12.89 98 PRO A C 1
ATOM 760 O O . PRO A 1 101 ? 21.048 66.978 -0.778 1.00 13.24 98 PRO A O 1
ATOM 764 N N . VAL A 1 102 ? 19.063 67.716 0.034 1.00 12.31 99 VAL A N 1
ATOM 765 C CA . VAL A 1 102 ? 18.735 66.516 0.801 1.00 12.48 99 VAL A CA 1
ATOM 766 C C . VAL A 1 102 ? 17.290 66.150 0.506 1.00 12.48 99 VAL A C 1
ATOM 767 O O . VAL A 1 102 ? 16.420 67.005 0.635 1.00 12.07 99 VAL A O 1
ATOM 771 N N . ILE A 1 103 ? 17.043 64.898 0.130 1.00 12.02 100 ILE A N 1
ATOM 772 C CA . ILE A 1 103 ? 15.697 64.433 -0.044 1.00 11.50 100 ILE A CA 1
ATOM 773 C C . ILE A 1 103 ? 15.196 63.877 1.293 1.00 12.07 100 ILE A C 1
ATOM 774 O O . ILE A 1 103 ? 15.815 62.972 1.861 1.00 12.17 100 ILE A O 1
ATOM 779 N N . TYR A 1 104 ? 14.071 64.400 1.781 1.00 11.86 101 TYR A N 1
ATOM 780 C CA . TYR A 1 104 ? 13.380 63.825 2.949 1.00 12.62 101 TYR A CA 1
ATOM 781 C C . TYR A 1 104 ? 12.500 62.724 2.335 1.00 12.79 101 TYR A C 1
ATOM 782 O O . TYR A 1 104 ? 11.404 62.990 1.814 1.00 13.05 101 TYR A O 1
ATOM 791 N N . GLY A 1 105 ? 13.028 61.499 2.320 1.00 11.92 102 GLY A N 1
ATOM 792 C CA . GLY A 1 105 ? 12.293 60.378 1.743 1.00 12.99 102 GLY A CA 1
ATOM 793 C C . GLY A 1 105 ? 11.220 59.987 2.755 1.00 15.47 102 GLY A C 1
ATOM 794 O O . GLY A 1 105 ? 11.515 59.696 3.903 1.00 21.22 102 GLY A O 1
ATOM 795 N N . THR A 1 106 ? 9.981 59.994 2.349 1.00 11.52 103 THR A N 1
ATOM 796 C CA . THR A 1 106 ? 8.890 59.605 3.212 1.00 12.40 103 THR A CA 1
ATOM 797 C C . THR A 1 106 ? 8.417 58.167 2.878 1.00 13.15 103 THR A C 1
ATOM 798 O O . THR A 1 106 ? 9.016 57.428 2.101 1.00 14.62 103 THR A O 1
ATOM 802 N N . TRP A 1 107 ? 7.331 57.795 3.529 1.00 13.47 104 TRP A N 1
ATOM 803 C CA . TRP A 1 107 ? 6.916 56.414 3.675 1.00 13.36 104 TRP A CA 1
ATOM 804 C C . TRP A 1 107 ? 5.647 56.145 2.858 1.00 15.10 104 TRP A C 1
ATOM 805 O O . TRP A 1 107 ? 4.837 57.051 2.636 1.00 14.86 104 TRP A O 1
ATOM 816 N N . PRO A 1 108 ? 5.436 54.881 2.462 1.00 14.11 105 PRO A N 1
ATOM 817 C CA . PRO A 1 108 ? 4.106 54.527 1.955 1.00 13.30 105 PRO A CA 1
ATOM 818 C C . PRO A 1 108 ? 3.098 54.696 3.091 1.00 14.42 105 PRO A C 1
ATOM 819 O O . PRO A 1 108 ? 3.446 54.632 4.239 1.00 15.21 105 PRO A O 1
ATOM 823 N N . TYR A 1 109 ? 1.851 54.899 2.735 1.00 14.35 106 TYR A N 1
ATOM 824 C CA . TYR A 1 109 ? 0.798 54.965 3.721 1.00 14.11 106 TYR A CA 1
ATOM 825 C C . TYR A 1 109 ? 0.597 53.589 4.373 1.00 13.71 106 TYR A C 1
ATOM 826 O O . TYR A 1 109 ? 0.929 52.559 3.815 1.00 15.30 106 TYR A O 1
ATOM 835 N N . ARG A 1 110 ? 0.052 53.596 5.578 1.00 14.55 107 ARG A N 1
ATOM 836 C CA A ARG A 1 110 ? -0.185 52.352 6.282 0.60 15.46 107 ARG A CA 1
ATOM 837 C CA B ARG A 1 110 ? -0.210 52.354 6.325 0.40 15.31 107 ARG A CA 1
ATOM 838 C C . ARG A 1 110 ? -1.156 51.448 5.528 1.00 14.60 107 ARG A C 1
ATOM 839 O O . ARG A 1 110 ? -2.183 51.891 5.037 1.00 15.34 107 ARG A O 1
ATOM 854 N N . ALA A 1 111 ? -0.790 50.170 5.391 1.00 15.66 108 ALA A N 1
ATOM 855 C CA . ALA A 1 111 ? -1.641 49.244 4.662 1.00 15.85 108 ALA A CA 1
ATOM 856 C C . ALA A 1 111 ? -3.049 49.234 5.270 1.00 14.95 108 ALA A C 1
ATOM 857 O O . ALA A 1 111 ? -3.235 49.197 6.497 1.00 17.01 108 ALA A O 1
ATOM 859 N N . GLY A 1 112 ? -4.028 49.296 4.393 1.00 16.32 109 GLY A N 1
ATOM 860 C CA . GLY A 1 112 ? -5.415 49.281 4.807 1.00 19.35 109 GLY A CA 1
ATOM 861 C C . GLY A 1 112 ? -6.038 50.611 5.163 1.00 17.94 109 GLY A C 1
ATOM 862 O O . GLY A 1 112 ? -7.239 50.660 5.380 1.00 23.38 109 GLY A O 1
ATOM 863 N N . CYS A 1 113 ? -5.267 51.700 5.207 1.00 16.67 110 CYS A N 1
ATOM 864 C CA . CYS A 1 113 ? -5.836 52.972 5.673 1.00 16.25 110 CYS A CA 1
ATOM 865 C C . CYS A 1 113 ? -6.717 53.584 4.587 1.00 15.50 110 CYS A C 1
ATOM 866 O O . CYS A 1 113 ? -6.541 53.320 3.396 1.00 16.59 110 CYS A O 1
ATOM 869 N N . ALA A 1 114 ? -7.669 54.413 5.005 1.00 17.48 111 ALA A N 1
ATOM 870 C CA . ALA A 1 114 ? -8.611 55.020 4.083 1.00 18.00 111 ALA A CA 1
ATOM 871 C C . ALA A 1 114 ? -7.986 55.826 2.969 1.00 16.08 111 ALA A C 1
ATOM 872 O O . ALA A 1 114 ? -8.422 55.759 1.819 1.00 16.89 111 ALA A O 1
ATOM 874 N N . LYS A 1 115 ? -6.908 56.559 3.279 1.00 17.43 112 LYS A N 1
ATOM 875 C CA A LYS A 1 115 ? -6.317 57.400 2.274 0.70 19.80 112 LYS A CA 1
ATOM 876 C CA B LYS A 1 115 ? -6.300 57.396 2.266 0.30 19.44 112 LYS A CA 1
ATOM 877 C C . LYS A 1 115 ? -5.663 56.552 1.183 1.00 18.00 112 LYS A C 1
ATOM 878 O O . LYS A 1 115 ? -5.651 56.925 0.010 1.00 23.89 112 LYS A O 1
ATOM 889 N N . LEU A 1 116 ? -5.167 55.378 1.556 1.00 16.21 113 LEU A N 1
ATOM 890 C CA . LEU A 1 116 ? -4.586 54.500 0.572 1.00 17.59 113 LEU A CA 1
ATOM 891 C C . LEU A 1 116 ? -5.707 53.818 -0.254 1.00 16.08 113 LEU A C 1
ATOM 892 O O . LEU A 1 116 ? -5.595 53.668 -1.481 1.00 19.16 113 LEU A O 1
ATOM 897 N N . VAL A 1 117 ? -6.788 53.408 0.410 1.00 16.19 114 VAL A N 1
ATOM 898 C CA . VAL A 1 117 ? -7.935 52.862 -0.305 1.00 17.74 114 VAL A CA 1
ATOM 899 C C . VAL A 1 117 ? -8.413 53.818 -1.388 1.00 17.87 114 VAL A C 1
ATOM 900 O O . VAL A 1 117 ? -8.677 53.382 -2.543 1.00 20.25 114 VAL A O 1
ATOM 904 N N . LYS A 1 118 ? -8.535 55.100 -1.020 1.00 19.16 115 LYS A N 1
ATOM 905 C CA A LYS A 1 118 ? -9.019 56.125 -1.937 0.60 22.07 115 LYS A CA 1
ATOM 906 C CA B LYS A 1 118 ? -9.007 56.150 -1.935 0.40 21.85 115 LYS A CA 1
ATOM 907 C C . LYS A 1 118 ? -8.123 56.286 -3.170 1.00 19.77 115 LYS A C 1
ATOM 908 O O . LYS A 1 118 ? -8.611 56.607 -4.259 1.00 24.80 115 LYS A O 1
ATOM 919 N N . LEU A 1 119 ? -6.828 56.080 -2.998 1.00 19.18 116 LEU A N 1
ATOM 920 C CA . LEU A 1 119 ? -5.867 56.198 -4.114 1.00 19.69 116 LEU A CA 1
ATOM 921 C C . LEU A 1 119 ? -5.966 55.072 -5.126 1.00 22.29 116 LEU A C 1
ATOM 922 O O . LEU A 1 119 ? -5.440 55.204 -6.241 1.00 22.27 116 LEU A O 1
ATOM 927 N N . GLY A 1 120 ? -6.582 53.944 -4.746 1.00 20.31 117 GLY A N 1
ATOM 928 C CA . GLY A 1 120 ? -6.684 52.821 -5.690 1.00 20.70 117 GLY A CA 1
ATOM 929 C C . GLY A 1 120 ? -5.326 52.250 -6.041 1.00 19.41 117 GLY A C 1
ATOM 930 O O . GLY A 1 120 ? -5.026 51.911 -7.186 1.00 20.32 117 GLY A O 1
ATOM 944 N N . SER A 1 122 ? -2.274 49.554 -4.394 1.00 16.30 119 SER A N 1
ATOM 945 C CA . SER A 1 122 ? -1.924 48.617 -3.328 1.00 13.93 119 SER A CA 1
ATOM 946 C C . SER A 1 122 ? -0.777 49.139 -2.472 1.00 14.14 119 SER A C 1
ATOM 947 O O . SER A 1 122 ? -0.017 50.023 -2.898 1.00 14.60 119 SER A O 1
ATOM 950 N N . HIS A 1 123 ? -0.676 48.619 -1.250 1.00 14.58 120 HIS A N 1
ATOM 951 C CA . HIS A 1 123 ? 0.402 49.000 -0.368 1.00 15.55 120 HIS A CA 1
ATOM 952 C C . HIS A 1 123 ? 1.771 48.649 -0.991 1.00 14.11 120 HIS A C 1
ATOM 953 O O . HIS A 1 123 ? 2.714 49.434 -0.949 1.00 15.22 120 HIS A O 1
ATOM 960 N N . ASP A 1 124 ? 1.874 47.465 -1.588 1.00 15.24 121 ASP A N 1
ATOM 961 C CA A ASP A 1 124 ? 3.130 47.075 -2.265 0.70 15.91 121 ASP A CA 1
ATOM 962 C CA B ASP A 1 124 ? 3.105 47.064 -2.262 0.30 15.74 121 ASP A CA 1
ATOM 963 C C . ASP A 1 124 ? 3.458 48.024 -3.419 1.00 15.05 121 ASP A C 1
ATOM 964 O O . ASP A 1 124 ? 4.614 48.428 -3.595 1.00 16.00 121 ASP A O 1
ATOM 973 N N . ASP A 1 125 ? 2.440 48.395 -4.206 1.00 14.58 122 ASP A N 1
ATOM 974 C CA . ASP A 1 125 ? 2.670 49.264 -5.373 1.00 15.70 122 ASP A CA 1
ATOM 975 C C . ASP A 1 125 ? 3.150 50.631 -4.888 1.00 14.37 122 ASP A C 1
ATOM 976 O O . ASP A 1 125 ? 4.141 51.175 -5.389 1.00 14.75 122 ASP A O 1
ATOM 989 N N . SER A 1 127 ? 4.632 51.333 -2.045 1.00 12.68 124 SER A N 1
ATOM 990 C CA . SER A 1 127 ? 5.944 51.107 -1.428 1.00 13.75 124 SER A CA 1
ATOM 991 C C . SER A 1 127 ? 7.045 51.156 -2.489 1.00 12.82 124 SER A C 1
ATOM 992 O O . SER A 1 127 ? 8.072 51.813 -2.308 1.00 14.09 124 SER A O 1
ATOM 995 N N . LEU A 1 128 ? 6.817 50.453 -3.591 1.00 12.94 125 LEU A N 1
ATOM 996 C CA A LEU A 1 128 ? 7.837 50.318 -4.626 0.60 13.48 125 LEU A CA 1
ATOM 997 C CA B LEU A 1 128 ? 7.855 50.325 -4.616 0.40 13.47 125 LEU A CA 1
ATOM 998 C C . LEU A 1 128 ? 7.948 51.602 -5.419 1.00 13.43 125 LEU A C 1
ATOM 999 O O . LEU A 1 128 ? 9.047 52.058 -5.734 1.00 14.75 125 LEU A O 1
ATOM 1008 N N . ARG A 1 129 ? 6.808 52.201 -5.744 1.00 13.42 126 ARG A N 1
ATOM 1009 C CA A ARG A 1 129 ? 6.837 53.458 -6.483 0.70 14.02 126 ARG A CA 1
ATOM 1010 C CA B ARG A 1 129 ? 6.830 53.458 -6.495 0.30 13.98 126 ARG A CA 1
ATOM 1011 C C . ARG A 1 129 ? 7.553 54.566 -5.733 1.00 13.33 126 ARG A C 1
ATOM 1012 O O . ARG A 1 129 ? 8.357 55.341 -6.301 1.00 15.46 126 ARG A O 1
ATOM 1040 N N . ALA A 1 131 ? 9.833 54.167 -3.294 1.00 13.39 128 ALA A N 1
ATOM 1041 C CA . ALA A 1 131 ? 11.250 53.830 -3.160 1.00 13.45 128 ALA A CA 1
ATOM 1042 C C . ALA A 1 131 ? 11.975 54.114 -4.462 1.00 12.66 128 ALA A C 1
ATOM 1043 O O . ALA A 1 131 ? 13.097 54.648 -4.453 1.00 14.82 128 ALA A O 1
ATOM 1045 N N . GLU A 1 132 ? 11.377 53.730 -5.583 1.00 13.09 129 GLU A N 1
ATOM 1046 C CA A GLU A 1 132 ? 12.002 53.968 -6.888 0.60 14.09 129 GLU A CA 1
ATOM 1047 C CA B GLU A 1 132 ? 12.057 53.948 -6.854 0.40 14.30 129 GLU A CA 1
ATOM 1048 C C . GLU A 1 132 ? 12.172 55.459 -7.184 1.00 13.99 129 GLU A C 1
ATOM 1049 O O . GLU A 1 132 ? 13.209 55.920 -7.722 1.00 15.44 129 GLU A O 1
ATOM 1060 N N . ALA A 1 133 ? 11.127 56.232 -6.869 1.00 12.78 130 ALA A N 1
ATOM 1061 C CA . ALA A 1 133 ? 11.176 57.690 -7.075 1.00 12.63 130 ALA A CA 1
ATOM 1062 C C . ALA A 1 133 ? 12.301 58.342 -6.299 1.00 12.24 130 ALA A C 1
ATOM 1063 O O . ALA A 1 133 ? 13.048 59.170 -6.844 1.00 13.28 130 ALA A O 1
ATOM 1065 N N . PHE A 1 134 ? 12.445 57.989 -5.015 1.00 12.13 131 PHE A N 1
ATOM 1066 C CA . PHE A 1 134 ? 13.495 58.613 -4.239 1.00 12.32 131 PHE A CA 1
ATOM 1067 C C . PHE A 1 134 ? 14.884 58.180 -4.681 1.00 12.43 131 PHE A C 1
ATOM 1068 O O . PHE A 1 134 ? 15.804 58.998 -4.727 1.00 14.10 131 PHE A O 1
ATOM 1076 N N . ALA A 1 135 ? 15.029 56.905 -5.015 1.00 13.31 132 ALA A N 1
ATOM 1077 C CA . ALA A 1 135 ? 16.337 56.414 -5.437 1.00 14.20 132 ALA A CA 1
ATOM 1078 C C . ALA A 1 135 ? 16.777 57.088 -6.734 1.00 13.59 132 ALA A C 1
ATOM 1079 O O . ALA A 1 135 ? 17.946 57.508 -6.886 1.00 16.35 132 ALA A O 1
ATOM 1081 N N . GLN A 1 136 ? 15.848 57.203 -7.684 1.00 12.99 133 GLN A N 1
ATOM 1082 C CA . GLN A 1 136 ? 16.167 57.812 -8.955 1.00 15.60 133 GLN A CA 1
ATOM 1083 C C . GLN A 1 136 ? 16.457 59.311 -8.788 1.00 14.23 133 GLN A C 1
ATOM 1084 O O . GLN A 1 136 ? 17.385 59.848 -9.389 1.00 16.15 133 GLN A O 1
ATOM 1090 N N . ALA A 1 137 ? 15.706 59.987 -7.913 1.00 13.77 134 ALA A N 1
ATOM 1091 C CA . ALA A 1 137 ? 15.902 61.422 -7.738 1.00 13.84 134 ALA A CA 1
ATOM 1092 C C . ALA A 1 137 ? 17.230 61.708 -7.034 1.00 12.89 134 ALA A C 1
ATOM 1093 O O . ALA A 1 137 ? 17.940 62.660 -7.416 1.00 15.42 134 ALA A O 1
ATOM 1095 N N . ALA A 1 138 ? 17.609 60.832 -6.106 1.00 13.16 135 ALA A N 1
ATOM 1096 C CA . ALA A 1 138 ? 18.879 60.991 -5.403 1.00 15.04 135 ALA A CA 1
ATOM 1097 C C . ALA A 1 138 ? 20.006 60.830 -6.413 1.00 17.17 135 ALA A C 1
ATOM 1098 O O . ALA A 1 138 ? 20.946 61.630 -6.424 1.00 19.91 135 ALA A O 1
ATOM 1100 N N . ALA A 1 139 ? 19.914 59.809 -7.262 1.00 16.19 136 ALA A N 1
ATOM 1101 C CA . ALA A 1 139 ? 20.986 59.534 -8.225 1.00 18.47 136 ALA A CA 1
ATOM 1102 C C . ALA A 1 139 ? 21.116 60.642 -9.266 1.00 19.14 136 ALA A C 1
ATOM 1103 O O . ALA A 1 139 ? 22.235 61.063 -9.606 1.00 23.54 136 ALA A O 1
ATOM 1105 N N . ASP A 1 140 ? 19.975 61.086 -9.802 1.00 16.49 137 ASP A N 1
ATOM 1106 C CA . ASP A 1 140 ? 19.984 62.078 -10.851 1.00 18.85 137 ASP A CA 1
ATOM 1107 C C . ASP A 1 140 ? 20.457 63.442 -10.409 1.00 21.46 137 ASP A C 1
ATOM 1108 O O . ASP A 1 140 ? 21.114 64.141 -11.180 1.00 23.58 137 ASP A O 1
ATOM 1113 N N A SER A 1 141 ? 20.119 63.810 -9.174 0.70 21.49 138 SER A N 1
ATOM 1114 N N B SER A 1 141 ? 20.095 63.824 -9.189 0.30 20.06 138 SER A N 1
ATOM 1115 C CA A SER A 1 141 ? 20.333 65.156 -8.642 0.70 21.75 138 SER A CA 1
ATOM 1116 C CA B SER A 1 141 ? 20.309 65.176 -8.703 0.30 22.36 138 SER A CA 1
ATOM 1117 C C A SER A 1 141 ? 21.613 65.298 -7.831 0.70 21.16 138 SER A C 1
ATOM 1118 C C B SER A 1 141 ? 21.542 65.302 -7.778 0.30 22.40 138 SER A C 1
ATOM 1119 O O A SER A 1 141 ? 22.098 66.401 -7.589 0.70 27.84 138 SER A O 1
ATOM 1120 O O B SER A 1 141 ? 21.957 66.414 -7.458 0.30 26.00 138 SER A O 1
ATOM 1125 N N . GLY A 1 142 ? 22.120 64.179 -7.340 1.00 20.83 139 GLY A N 1
ATOM 1126 C CA . GLY A 1 142 ? 23.196 64.206 -6.371 1.00 23.24 139 GLY A CA 1
ATOM 1127 C C . GLY A 1 142 ? 22.769 64.611 -4.988 1.00 22.56 139 GLY A C 1
ATOM 1128 O O . GLY A 1 142 ? 23.602 64.955 -4.159 1.00 28.70 139 GLY A O 1
ATOM 1129 N N . ALA A 1 143 ? 21.484 64.552 -4.712 1.00 18.23 140 ALA A N 1
ATOM 1130 C CA . ALA A 1 143 ? 20.994 64.874 -3.369 1.00 15.50 140 ALA A CA 1
ATOM 1131 C C . ALA A 1 143 ? 21.242 63.710 -2.426 1.00 15.40 140 ALA A C 1
ATOM 1132 O O . ALA A 1 143 ? 21.181 62.542 -2.832 1.00 19.97 140 ALA A O 1
ATOM 1134 N N . LEU A 1 144 ? 21.499 64.023 -1.161 1.00 15.52 141 LEU A N 1
ATOM 1135 C CA . LEU A 1 144 ? 21.591 63.006 -0.167 1.00 13.80 141 LEU A CA 1
ATOM 1136 C C . LEU A 1 144 ? 20.173 62.516 0.146 1.00 13.91 141 LEU A C 1
ATOM 1137 O O . LEU A 1 144 ? 19.258 63.291 0.200 1.00 17.64 141 LEU A O 1
ATOM 1142 N N . LEU A 1 145 ? 19.996 61.231 0.348 1.00 14.21 142 LEU A N 1
ATOM 1143 C CA . LEU A 1 145 ? 18.682 60.674 0.669 1.00 12.98 142 LEU A CA 1
ATOM 1144 C C . LEU A 1 145 ? 18.594 60.361 2.141 1.00 14.67 142 LEU A C 1
ATOM 1145 O O . LEU A 1 145 ? 19.353 59.522 2.642 1.00 16.20 142 LEU A O 1
ATOM 1150 N N . ALA A 1 146 ? 17.647 61.008 2.812 1.00 12.46 143 ALA A N 1
ATOM 1151 C CA . ALA A 1 146 ? 17.257 60.624 4.170 1.00 14.04 143 ALA A CA 1
ATOM 1152 C C . ALA A 1 146 ? 16.081 59.659 4.022 1.00 13.46 143 ALA A C 1
ATOM 1153 O O . ALA A 1 146 ? 14.962 60.108 3.771 1.00 13.01 143 ALA A O 1
ATOM 1155 N N . ASP A 1 147 ? 16.367 58.348 4.089 1.00 13.71 144 ASP A N 1
ATOM 1156 C CA . ASP A 1 147 ? 15.397 57.320 3.780 1.00 13.71 144 ASP A CA 1
ATOM 1157 C C . ASP A 1 147 ? 14.620 56.996 5.031 1.00 15.13 144 ASP A C 1
ATOM 1158 O O . ASP A 1 147 ? 14.993 56.115 5.786 1.00 17.54 144 ASP A O 1
ATOM 1163 N N . VAL A 1 148 ? 13.511 57.695 5.244 1.00 12.80 145 VAL A N 1
ATOM 1164 C CA . VAL A 1 148 ? 12.721 57.438 6.435 1.00 14.97 145 VAL A CA 1
ATOM 1165 C C . VAL A 1 148 ? 11.820 56.207 6.240 1.00 15.24 145 VAL A C 1
ATOM 1166 O O . VAL A 1 148 ? 11.406 55.569 7.208 1.00 15.46 145 VAL A O 1
ATOM 1170 N N . ALA A 1 149 ? 11.506 55.851 5.000 1.00 13.78 146 ALA A N 1
ATOM 1171 C CA . ALA A 1 149 ? 10.693 54.670 4.764 1.00 13.99 146 ALA A CA 1
ATOM 1172 C C . ALA A 1 149 ? 11.333 53.420 5.331 1.00 14.28 146 ALA A C 1
ATOM 1173 O O . ALA A 1 149 ? 10.627 52.534 5.821 1.00 14.68 146 ALA A O 1
ATOM 1175 N N . ALA A 1 150 ? 12.640 53.287 5.201 1.00 14.53 147 ALA A N 1
ATOM 1176 C CA . ALA A 1 150 ? 13.309 52.054 5.658 1.00 15.50 147 ALA A CA 1
ATOM 1177 C C . ALA A 1 150 ? 13.044 51.764 7.153 1.00 15.26 147 ALA A C 1
ATOM 1178 O O . ALA A 1 150 ? 12.528 50.681 7.471 1.00 17.09 147 ALA A O 1
ATOM 1180 N N . PRO A 1 151 ? 13.327 52.729 8.047 1.00 15.42 148 PRO A N 1
ATOM 1181 C CA . PRO A 1 151 ? 13.028 52.420 9.447 1.00 16.51 148 PRO A CA 1
ATOM 1182 C C . PRO A 1 151 ? 11.546 52.376 9.769 1.00 17.85 148 PRO A C 1
ATOM 1183 O O . PRO A 1 151 ? 11.146 51.708 10.727 1.00 19.04 148 PRO A O 1
ATOM 1187 N N . PHE A 1 152 ? 10.709 53.046 8.983 1.00 16.04 149 PHE A N 1
ATOM 1188 C CA . PHE A 1 152 ? 9.262 52.836 9.124 1.00 17.46 149 PHE A CA 1
ATOM 1189 C C . PHE A 1 152 ? 8.899 51.373 8.885 1.00 18.98 149 PHE A C 1
ATOM 1190 O O . PHE A 1 152 ? 8.114 50.821 9.620 1.00 25.88 149 PHE A O 1
ATOM 1198 N N . ARG A 1 153 ? 9.466 50.771 7.836 1.00 17.10 150 ARG A N 1
ATOM 1199 C CA . ARG A 1 153 ? 9.202 49.383 7.495 1.00 17.86 150 ARG A CA 1
ATOM 1200 C C . ARG A 1 153 ? 9.745 48.450 8.594 1.00 19.76 150 ARG A C 1
ATOM 1201 O O . ARG A 1 153 ? 9.099 47.460 8.934 1.00 24.26 150 ARG A O 1
ATOM 1209 N N . ALA A 1 154 ? 10.946 48.751 9.088 1.00 19.34 151 ALA A N 1
ATOM 1210 C CA . ALA A 1 154 ? 11.586 47.953 10.127 1.00 21.72 151 ALA A CA 1
ATOM 1211 C C . ALA A 1 154 ? 10.875 48.073 11.457 1.00 23.39 151 ALA A C 1
ATOM 1212 O O . ALA A 1 154 ? 10.972 47.170 12.293 1.00 27.10 151 ALA A O 1
ATOM 1214 N N . GLY A 1 155 ? 10.158 49.176 11.655 1.00 22.94 152 GLY A N 1
ATOM 1215 C CA . GLY A 1 155 ? 9.559 49.512 12.947 1.00 25.43 152 GLY A CA 1
ATOM 1216 C C . GLY A 1 155 ? 8.109 49.089 13.077 1.00 23.34 152 GLY A C 1
ATOM 1217 O O . GLY A 1 155 ? 7.570 48.331 12.253 1.00 28.59 152 GLY A O 1
ATOM 1218 N N . SER A 1 156 ? 7.478 49.583 14.145 1.00 24.35 153 SER A N 1
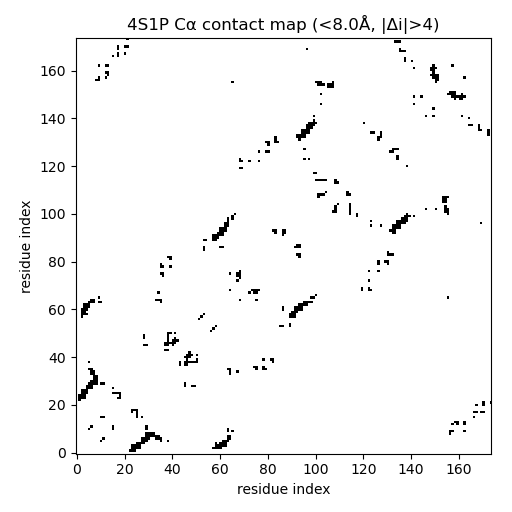ATOM 1219 C CA . SER A 1 156 ? 6.075 49.288 14.462 1.00 25.14 153 SER A CA 1
ATOM 1220 C C . SER A 1 156 ? 5.122 50.310 13.845 1.00 23.30 153 SER A C 1
ATOM 1221 O O . SER A 1 156 ? 5.165 51.495 14.206 1.00 23.07 153 SER A O 1
ATOM 1224 N N . ALA A 1 157 ? 4.255 49.875 12.930 1.00 23.01 154 ALA A N 1
ATOM 1225 C CA . ALA A 1 157 ? 3.264 50.794 12.358 1.00 24.39 154 ALA A CA 1
ATOM 1226 C C . ALA A 1 157 ? 2.355 51.468 13.405 1.00 22.43 154 ALA A C 1
ATOM 1227 O O . ALA A 1 157 ? 2.080 52.675 13.306 1.00 23.90 154 ALA A O 1
ATOM 1229 N N . ASP A 1 158 ? 1.927 50.731 14.441 1.00 25.13 155 ASP A N 1
ATOM 1230 C CA . ASP A 1 158 ? 1.104 51.353 15.489 1.00 26.80 155 ASP A CA 1
ATOM 1231 C C . ASP A 1 158 ? 1.850 52.491 16.201 1.00 25.84 155 ASP A C 1
ATOM 1232 O O . ASP A 1 158 ? 1.226 53.441 16.665 1.00 27.47 155 ASP A O 1
ATOM 1237 N N . GLU A 1 159 ? 3.165 52.360 16.324 1.00 21.92 156 GLU A N 1
ATOM 1238 C CA A GLU A 1 159 ? 3.991 53.358 17.001 0.70 21.83 156 GLU A CA 1
ATOM 1239 C CA B GLU A 1 159 ? 3.950 53.376 17.016 0.30 21.09 156 GLU A CA 1
ATOM 1240 C C . GLU A 1 159 ? 4.216 54.573 16.106 1.00 20.57 156 GLU A C 1
ATOM 1241 O O . GLU A 1 159 ? 4.170 55.708 16.584 1.00 21.99 156 GLU A O 1
ATOM 1252 N N . LEU A 1 160 ? 4.468 54.313 14.804 1.00 18.32 157 LEU A N 1
ATOM 1253 C CA . LEU A 1 160 ? 5.024 55.362 13.949 1.00 16.73 157 LEU A CA 1
ATOM 1254 C C . LEU A 1 160 ? 4.036 56.222 13.149 1.00 15.56 157 LEU A C 1
ATOM 1255 O O . LEU A 1 160 ? 4.353 57.369 12.794 1.00 16.33 157 LEU A O 1
ATOM 1260 N N . TYR A 1 161 ? 2.861 55.674 12.860 1.00 17.66 158 TYR A N 1
ATOM 1261 C CA . TYR A 1 161 ? 1.838 56.388 12.141 1.00 17.10 158 TYR A CA 1
ATOM 1262 C C . TYR A 1 161 ? 0.843 57.063 13.074 1.00 17.91 158 TYR A C 1
ATOM 1263 O O . TYR A 1 161 ? 0.446 56.482 14.114 1.00 20.70 158 TYR A O 1
ATOM 1272 N N . ALA A 1 162 ? 0.342 58.213 12.631 1.00 17.59 159 ALA A N 1
ATOM 1273 C CA . ALA A 1 162 ? -0.872 58.826 13.177 1.00 19.34 159 ALA A CA 1
ATOM 1274 C C . ALA A 1 162 ? -2.083 57.964 12.803 1.00 19.35 159 ALA A C 1
ATOM 1275 O O . ALA A 1 162 ? -1.995 57.036 11.999 1.00 18.96 159 ALA A O 1
ATOM 1277 N N . ALA A 1 163 ? -3.209 58.261 13.429 1.00 20.58 160 ALA A N 1
ATOM 1278 C CA . ALA A 1 163 ? -4.439 57.537 13.180 1.00 22.15 160 ALA A CA 1
ATOM 1279 C C . ALA A 1 163 ? -4.824 57.395 11.725 1.00 21.27 160 ALA A C 1
ATOM 1280 O O . ALA A 1 163 ? -5.392 56.361 11.344 1.00 24.02 160 ALA A O 1
ATOM 1282 N N . ASP A 1 164 ? -4.517 58.411 10.921 1.00 20.24 161 ASP A N 1
ATOM 1283 C CA . ASP A 1 164 ? -4.893 58.393 9.518 1.00 18.78 161 ASP A CA 1
ATOM 1284 C C . ASP A 1 164 ? -4.007 57.499 8.618 1.00 17.27 161 ASP A C 1
ATOM 1285 O O . ASP A 1 164 ? -4.333 57.307 7.441 1.00 19.84 161 ASP A O 1
ATOM 1290 N N . GLY A 1 165 ? -2.920 56.959 9.152 1.00 17.38 162 GLY A N 1
ATOM 1291 C CA . GLY A 1 165 ? -2.007 56.109 8.353 1.00 16.91 162 GLY A CA 1
ATOM 1292 C C . GLY A 1 165 ? -1.163 56.868 7.331 1.00 16.22 162 GLY A C 1
ATOM 1293 O O . GLY A 1 165 ? -0.527 56.241 6.466 1.00 15.95 162 GLY A O 1
ATOM 1294 N N . VAL A 1 166 ? -1.162 58.196 7.427 1.00 14.97 163 VAL A N 1
ATOM 1295 C CA . VAL A 1 166 ? -0.423 59.068 6.489 1.00 15.16 163 VAL A CA 1
ATOM 1296 C C . VAL A 1 166 ? 0.570 59.945 7.220 1.00 15.25 163 VAL A C 1
ATOM 1297 O O . VAL A 1 166 ? 1.760 59.947 6.935 1.00 15.76 163 VAL A O 1
ATOM 1301 N N . HIS A 1 167 ? 0.078 60.690 8.184 1.00 14.91 164 HIS A N 1
ATOM 1302 C CA . HIS A 1 167 ? 0.921 61.591 8.945 1.00 15.00 164 HIS A CA 1
ATOM 1303 C C . HIS A 1 167 ? 1.691 60.799 9.993 1.00 15.97 164 HIS A C 1
ATOM 1304 O O . HIS A 1 167 ? 1.257 59.727 10.424 1.00 16.99 164 HIS A O 1
ATOM 1311 N N . PRO A 1 168 ? 2.845 61.324 10.411 1.00 15.67 165 PRO A N 1
ATOM 1312 C CA . PRO A 1 168 ? 3.639 60.650 11.434 1.00 15.53 165 PRO A CA 1
ATOM 1313 C C . PRO A 1 168 ? 3.060 60.927 12.832 1.00 15.82 165 PRO A C 1
ATOM 1314 O O . PRO A 1 168 ? 2.530 62.001 13.101 1.00 17.70 165 PRO A O 1
ATOM 1318 N N . SER A 1 169 ? 3.171 59.927 13.699 1.00 15.53 166 SER A N 1
ATOM 1319 C CA . SER A 1 169 ? 2.972 60.138 15.129 1.00 15.51 166 SER A CA 1
ATOM 1320 C C . SER A 1 169 ? 4.159 60.927 15.671 1.00 15.82 166 SER A C 1
ATOM 1321 O O . SER A 1 169 ? 5.161 61.099 15.003 1.00 15.68 166 SER A O 1
ATOM 1324 N N . PRO A 1 170 ? 4.086 61.370 16.928 1.00 16.72 167 PRO A N 1
ATOM 1325 C CA . PRO A 1 170 ? 5.274 61.971 17.490 1.00 17.67 167 PRO A CA 1
ATOM 1326 C C . PRO A 1 170 ? 6.509 61.058 17.398 1.00 16.15 167 PRO A C 1
ATOM 1327 O O . PRO A 1 170 ? 7.594 61.541 17.094 1.00 17.90 167 PRO A O 1
ATOM 1331 N N . ALA A 1 171 ? 6.357 59.745 17.643 1.00 17.55 168 ALA A N 1
ATOM 1332 C CA . ALA A 1 171 ? 7.473 58.804 17.489 1.00 17.45 168 ALA A CA 1
ATOM 1333 C C . ALA A 1 171 ? 7.959 58.750 16.015 1.00 17.28 168 ALA A C 1
ATOM 1334 O O . ALA A 1 171 ? 9.153 58.689 15.757 1.00 16.76 168 ALA A O 1
ATOM 1336 N N . GLY A 1 172 ? 7.027 58.766 15.069 1.00 15.66 169 GLY A N 1
ATOM 1337 C CA . GLY A 1 172 ? 7.401 58.810 13.653 1.00 17.96 169 GLY A CA 1
ATOM 1338 C C . GLY A 1 172 ? 8.152 60.078 13.284 1.00 16.08 169 GLY A C 1
ATOM 1339 O O . GLY A 1 172 ? 9.128 60.015 12.538 1.00 14.51 169 GLY A O 1
ATOM 1340 N N . SER A 1 173 ? 7.732 61.214 13.831 1.00 14.54 170 SER A N 1
ATOM 1341 C CA . SER A 1 173 ? 8.462 62.455 13.593 1.00 15.15 170 SER A CA 1
ATOM 1342 C C . SER A 1 173 ? 9.859 62.447 14.194 1.00 15.51 170 SER A C 1
ATOM 1343 O O . SER A 1 173 ? 10.806 62.972 13.616 1.00 14.94 170 SER A O 1
ATOM 1346 N N . ARG A 1 174 ? 9.978 61.873 15.387 1.00 15.01 171 ARG A N 1
ATOM 1347 C CA . ARG A 1 174 ? 11.282 61.756 16.010 1.00 18.51 171 ARG A CA 1
ATOM 1348 C C . ARG A 1 174 ? 12.218 60.902 15.164 1.00 16.04 171 ARG A C 1
ATOM 1349 O O . ARG A 1 174 ? 13.389 61.234 14.958 1.00 16.53 171 ARG A O 1
ATOM 1357 N N . LEU A 1 175 ? 11.676 59.822 14.607 1.00 15.93 172 LEU A N 1
ATOM 1358 C CA . LEU A 1 175 ? 12.423 58.980 13.753 1.00 15.58 172 LEU A CA 1
ATOM 1359 C C . LEU A 1 175 ? 12.871 59.740 12.490 1.00 15.05 172 LEU A C 1
ATOM 1360 O O . LEU A 1 175 ? 14.034 59.680 12.087 1.00 15.82 172 LEU A O 1
ATOM 1365 N N . ALA A 1 176 ? 11.969 60.497 11.899 1.00 14.66 173 ALA A N 1
ATOM 1366 C CA . ALA A 1 176 ? 12.373 61.312 10.734 1.00 13.93 173 ALA A CA 1
ATOM 1367 C C . ALA A 1 176 ? 13.491 62.289 11.077 1.00 14.12 173 ALA A C 1
ATOM 1368 O O . ALA A 1 176 ? 14.424 62.432 10.321 1.00 14.24 173 ALA A O 1
ATOM 1370 N N . ALA A 1 177 ? 13.377 62.957 12.218 1.00 13.87 174 ALA A N 1
ATOM 1371 C CA . ALA A 1 177 ? 14.425 63.875 12.658 1.00 14.23 174 ALA A CA 1
ATOM 1372 C C . ALA A 1 177 ? 15.754 63.160 12.825 1.00 13.79 174 ALA A C 1
ATOM 1373 O O . ALA A 1 177 ? 16.789 63.688 12.446 1.00 15.25 174 ALA A O 1
ATOM 1375 N N . LEU A 1 178 ? 15.731 61.973 13.422 1.00 14.21 175 LEU A N 1
ATOM 1376 C CA . LEU A 1 178 ? 16.977 61.218 13.637 1.00 16.04 175 LEU A CA 1
ATOM 1377 C C . LEU A 1 178 ? 17.607 60.784 12.315 1.00 14.90 175 LEU A C 1
ATOM 1378 O O . LEU A 1 178 ? 18.828 60.872 12.123 1.00 17.91 175 LEU A O 1
ATOM 1383 N N . VAL A 1 179 ? 16.770 60.367 11.366 1.00 14.52 176 VAL A N 1
ATOM 1384 C CA . VAL A 1 179 ? 17.277 59.990 10.063 1.00 14.19 176 VAL A CA 1
ATOM 1385 C C . VAL A 1 179 ? 17.884 61.200 9.315 1.00 15.08 176 VAL A C 1
ATOM 1386 O O . VAL A 1 179 ? 18.948 61.136 8.714 1.00 15.13 176 VAL A O 1
ATOM 1390 N N . LEU A 1 180 ? 17.159 62.308 9.335 1.00 13.07 177 LEU A N 1
ATOM 1391 C CA . LEU A 1 180 ? 17.643 63.529 8.711 1.00 13.57 177 LEU A CA 1
ATOM 1392 C C . LEU A 1 180 ? 18.947 63.994 9.369 1.00 14.87 177 LEU A C 1
ATOM 1393 O O . LEU A 1 180 ? 19.881 64.378 8.675 1.00 15.89 177 LEU A O 1
ATOM 1398 N N . ALA A 1 181 ? 19.010 63.942 10.698 1.00 15.83 178 ALA A N 1
ATOM 1399 C CA . ALA A 1 181 ? 20.220 64.339 11.413 1.00 15.95 178 ALA A CA 1
ATOM 1400 C C . ALA A 1 181 ? 21.416 63.453 11.033 1.00 16.58 178 ALA A C 1
ATOM 1401 O O . ALA A 1 181 ? 22.530 63.933 10.867 1.00 19.46 178 ALA A O 1
ATOM 1403 N N . GLU A 1 182 ? 21.186 62.153 10.902 1.00 15.99 179 GLU A N 1
ATOM 1404 C CA A GLU A 1 182 ? 22.236 61.230 10.483 0.60 17.92 179 GLU A CA 1
ATOM 1405 C CA B GLU A 1 182 ? 22.243 61.236 10.500 0.40 18.42 179 GLU A CA 1
ATOM 1406 C C . GLU A 1 182 ? 22.740 61.554 9.086 1.00 19.72 179 GLU A C 1
ATOM 1407 O O . GLU A 1 182 ? 23.959 61.547 8.813 1.00 22.60 179 GLU A O 1
ATOM 1418 N N . THR A 1 183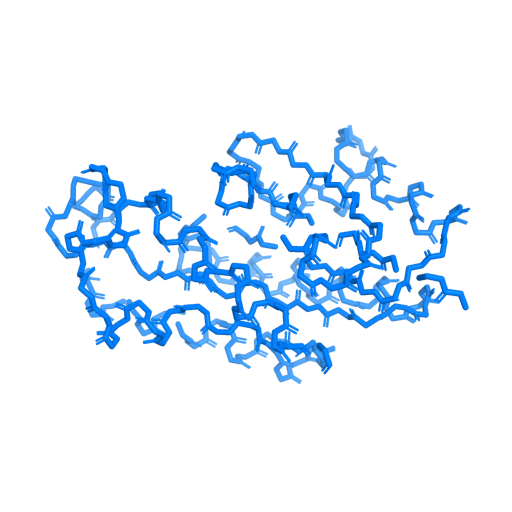 ? 21.797 61.874 8.215 1.00 16.90 180 THR A N 1
ATOM 1419 C CA . THR A 1 183 ? 22.119 62.204 6.840 1.00 18.36 180 THR A CA 1
ATOM 1420 C C . THR A 1 183 ? 22.996 63.483 6.737 1.00 18.28 180 THR A C 1
ATOM 1421 O O . THR A 1 183 ? 23.963 63.534 5.946 1.00 23.08 180 THR A O 1
ATOM 1433 N N . GLY A 1 185 ? 24.737 64.917 9.369 1.00 26.35 182 GLY A N 1
ATOM 1434 C CA . GLY A 1 185 ? 25.734 64.996 10.443 1.00 33.43 182 GLY A CA 1
ATOM 1435 C C . GLY A 1 185 ? 27.055 64.489 9.936 1.00 41.89 182 GLY A C 1
ATOM 1436 O O . GLY A 1 185 ? 27.078 63.617 9.074 1.00 49.66 182 GLY A O 1
#

Secondary structure (DSSP, 8-state):
---B--BSHHHHTT----HHHHT--B---B-TT--GGGGG-TTSHHHHHHHHHHHHS--SEE-----HHHHSHHHHHHHHHHHHHHHHHTT-EEEEEE--PPPTT-HHHHHH---------HHHHHHHHHHTPEEEE-HHHHHHS-HHHHB-TTSSSBPHHHHHHHHHHHHH--

InterPro domains:
  IPR013830 SGNH hydrolase-type esterase domain [PF13472] (13-172)
  IPR036514 SGNH hydrolase superfamily [G3DSA:3.40.50.1110] (1-188)

Sequence (174 aa):
NARILLGNSLTTANHPDLAELLTAEEVRVHARGGARLAEHLNPKTRNGALTQAALANEAWDFVVQESHGPATSSPTAYARRSVASSLSEEAAKAAGAQPVIYGTWPYRRAGCAKKLVKKLGSHDDDSLLRRAEEAFAQAAADSSGALLADVAAPFRAGSADEELYAADGVHPSPAGSRLAALVLAEETG

Nearest PDB structures (foldseek):
  4s1p-assembly1_A  TM=1.006E+00  e=3.086E-31  Slackia heliotrinireducens DSM 20476
  5jd3-assembly1_A  TM=7.031E-01  e=2.832E-06  uncultured bacterium
  3rjt-assembly1_B  TM=6.690E-01  e=1.452E-05  Alicyclobacillus acidocaldarius subsp. acidocaldarius DSM 446
  3p94-assembly1_A  TM=7.102E-01  e=2.791E-04  Parabacteroides distasonis ATCC 8503
  1w7l-assembly1_A  TM=4.874E-01  e=5.415E+00  Homo sapiens

Radius of gyration: 15.37 Å; Cα contacts (8 Å, |Δi|>4): 320; chains: 1; bounding box: 39×39×32 Å

Solvent-accessible surface area: 8437 Å² total

B-factor: mean 20.36, std 9.21, range [10.29, 61.32]

CATH classification: 3.40.50.1110

Foldseek 3Di:
DAEEEEEECLQCPLHLVLCVLRVHHYYYLYYHPDALVLCCPCVHPNVVVNVCCLVPHAHAEYEEGQCCCLPVVVVLLVSLQVVLVSQVVSVYAYEYLADAQFDAPAPVVVVVPGSVSSVSVVSQVVSCVNRVHQYLHLHVVCVVDDQVQFPDPRRGHGDSVVSVSSSVSVNVSD

Organism: Slackia heliotrinireducens (strain ATCC 29202 / DSM 20476 / NCTC 11029 / RHS 1) (NCBI:txid471855)